Protein AF-A0A1Z9C7U9-F1 (afdb_monomer)

Structure (mmCIF, N/CA/C/O backbone):
data_AF-A0A1Z9C7U9-F1
#
_entry.id   AF-A0A1Z9C7U9-F1
#
loop_
_atom_site.group_PDB
_atom_site.id
_atom_site.type_symbol
_atom_site.label_atom_id
_atom_site.label_alt_id
_atom_site.label_comp_id
_atom_site.label_asym_id
_atom_site.label_entity_id
_atom_site.label_seq_id
_atom_site.pdbx_PDB_ins_code
_atom_site.Cartn_x
_atom_site.Cartn_y
_atom_site.Cartn_z
_atom_site.occupancy
_atom_site.B_iso_or_equiv
_atom_site.auth_seq_id
_atom_site.auth_comp_id
_atom_s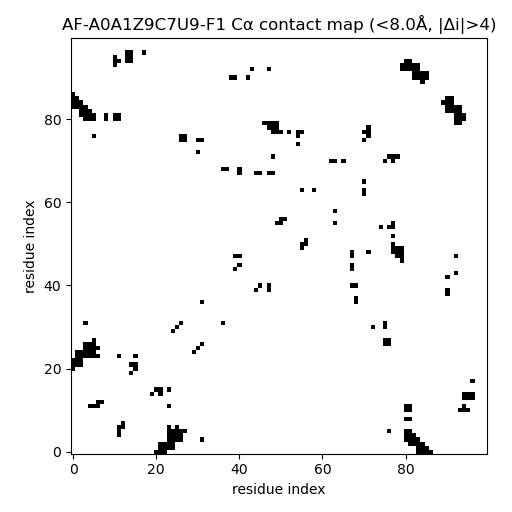ite.auth_asym_id
_atom_site.auth_atom_id
_atom_site.pdbx_PDB_model_num
ATOM 1 N N . MET A 1 1 ? -14.894 -0.397 8.317 1.00 85.56 1 MET A N 1
ATOM 2 C CA . MET A 1 1 ? -14.044 0.082 7.199 1.00 85.56 1 MET A CA 1
ATOM 3 C C . MET A 1 1 ? -12.637 -0.494 7.309 1.00 85.56 1 MET A C 1
ATOM 5 O O . MET A 1 1 ? -12.135 -0.653 8.419 1.00 85.56 1 MET A O 1
ATOM 9 N N . ILE A 1 2 ? -12.006 -0.823 6.181 1.00 91.81 2 ILE A N 1
ATOM 10 C CA . ILE A 1 2 ? -10.631 -1.348 6.136 1.00 91.81 2 ILE A CA 1
ATOM 11 C C . ILE A 1 2 ? -9.766 -0.446 5.265 1.00 91.81 2 ILE A C 1
ATOM 13 O O . ILE A 1 2 ? -10.264 0.194 4.339 1.00 91.81 2 ILE A O 1
ATOM 17 N N . PHE A 1 3 ? -8.470 -0.400 5.534 1.00 93.44 3 PHE A N 1
ATOM 18 C CA . PHE A 1 3 ? -7.531 0.269 4.651 1.00 93.44 3 PHE A CA 1
ATOM 19 C C . PHE A 1 3 ? -6.225 -0.507 4.545 1.00 93.44 3 PHE A C 1
ATOM 21 O O . PHE A 1 3 ? -5.747 -1.118 5.499 1.00 93.44 3 PHE A O 1
ATOM 28 N N . TYR A 1 4 ? -5.648 -0.458 3.358 1.00 93.81 4 TYR A N 1
ATOM 29 C CA . TYR A 1 4 ? -4.425 -1.123 2.971 1.00 93.81 4 TYR A CA 1
ATOM 30 C C . TYR A 1 4 ? -3.282 -0.117 3.039 1.00 93.81 4 TYR A C 1
ATOM 32 O O . TYR A 1 4 ? -3.288 0.938 2.396 1.00 93.81 4 TYR A O 1
ATOM 40 N N . GLY A 1 5 ? -2.295 -0.427 3.867 1.00 92.56 5 GLY A N 1
ATOM 41 C CA . GLY A 1 5 ? -1.219 0.489 4.200 1.00 92.56 5 GLY A CA 1
ATOM 42 C C . GLY A 1 5 ? 0.024 -0.239 4.676 1.00 92.56 5 GLY A C 1
ATOM 43 O O . GLY A 1 5 ? 0.155 -1.445 4.523 1.00 92.56 5 GLY A O 1
ATOM 44 N N . LEU A 1 6 ? 0.951 0.511 5.261 1.00 89.94 6 LEU A N 1
ATOM 45 C CA . LEU A 1 6 ? 2.070 -0.052 6.016 1.00 89.94 6 LEU A CA 1
ATOM 46 C C . LEU A 1 6 ? 1.961 0.454 7.449 1.00 89.94 6 LEU A C 1
ATOM 48 O O . LEU A 1 6 ? 1.604 1.618 7.649 1.00 89.94 6 LEU A O 1
ATOM 52 N N . LYS A 1 7 ? 2.353 -0.362 8.433 1.00 86.06 7 LYS A N 1
ATOM 53 C CA . LYS A 1 7 ? 2.439 0.085 9.838 1.00 86.06 7 LYS A CA 1
ATOM 54 C C . LYS A 1 7 ? 3.295 1.349 10.009 1.00 86.06 7 LYS A C 1
ATOM 56 O O . LYS A 1 7 ? 2.952 2.238 10.784 1.00 86.06 7 LYS A O 1
ATOM 61 N N . ASN A 1 8 ? 4.368 1.470 9.225 1.00 84.94 8 ASN A N 1
ATOM 62 C CA . ASN A 1 8 ? 5.295 2.608 9.256 1.00 84.94 8 ASN A CA 1
ATOM 63 C C . ASN A 1 8 ? 4.961 3.711 8.234 1.00 84.94 8 ASN A C 1
ATOM 65 O O . ASN A 1 8 ? 5.860 4.358 7.712 1.00 84.94 8 ASN A O 1
ATOM 69 N N . CYS A 1 9 ? 3.685 3.922 7.911 1.00 85.38 9 CYS A N 1
ATOM 70 C CA . CYS A 1 9 ? 3.256 5.010 7.032 1.00 85.38 9 CYS A CA 1
ATOM 71 C C . CYS A 1 9 ? 2.600 6.135 7.842 1.00 85.38 9 CYS A C 1
ATOM 73 O O . CYS A 1 9 ? 1.590 5.906 8.503 1.00 85.38 9 CYS A O 1
ATOM 75 N N . ASP A 1 10 ? 3.129 7.356 7.752 1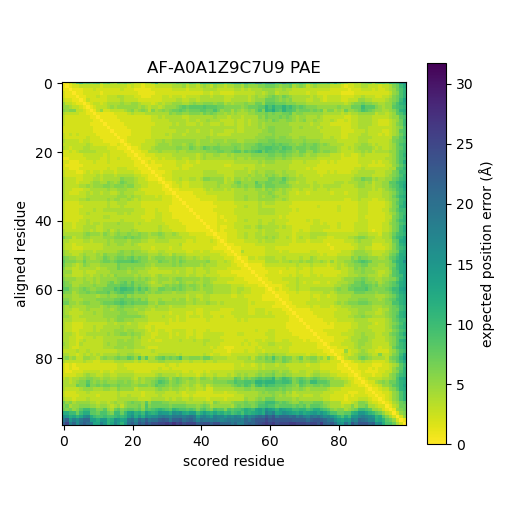.00 88.12 10 ASP A N 1
ATOM 76 C CA . ASP A 1 10 ? 2.639 8.497 8.541 1.00 88.12 10 ASP A CA 1
ATOM 77 C C . ASP A 1 10 ? 1.171 8.822 8.252 1.00 88.12 10 ASP A C 1
ATOM 79 O O . ASP A 1 10 ? 0.378 8.964 9.177 1.00 88.12 10 ASP A O 1
ATOM 83 N N . ALA A 1 11 ? 0.764 8.808 6.979 1.00 89.44 11 ALA A N 1
ATOM 84 C CA . ALA A 1 11 ? -0.637 8.990 6.597 1.00 89.44 11 ALA A CA 1
ATOM 85 C C . ALA A 1 11 ? -1.559 7.879 7.145 1.00 89.44 11 ALA A C 1
ATOM 87 O O . ALA A 1 11 ? -2.709 8.148 7.477 1.00 89.44 11 ALA A O 1
ATOM 88 N N . CYS A 1 12 ? -1.061 6.643 7.286 1.00 90.25 12 CYS A N 1
ATOM 89 C CA . CYS A 1 12 ? -1.814 5.546 7.909 1.00 90.25 12 CYS A CA 1
ATOM 90 C C . CYS A 1 12 ? -1.971 5.757 9.420 1.00 90.25 12 CYS A C 1
ATOM 92 O O . CYS A 1 12 ? -3.039 5.501 9.968 1.00 90.25 12 CYS A O 1
ATOM 94 N N . LYS A 1 13 ? -0.918 6.238 10.094 1.00 90.62 13 LYS A N 1
ATOM 95 C CA . LYS A 1 13 ? -0.962 6.569 11.525 1.00 90.62 13 LYS A CA 1
ATOM 96 C C . LYS A 1 13 ? -1.913 7.732 11.798 1.00 90.62 13 LYS A C 1
ATOM 98 O O . LYS A 1 13 ? -2.692 7.658 12.741 1.00 90.62 13 LYS A O 1
ATOM 103 N N . LEU A 1 14 ? -1.879 8.766 10.953 1.00 90.38 14 LEU A N 1
ATOM 104 C CA . LEU A 1 14 ? -2.829 9.877 11.005 1.00 90.38 14 LEU A CA 1
ATOM 105 C C . LEU A 1 14 ? -4.262 9.372 10.825 1.00 90.38 14 LEU A C 1
ATOM 107 O O . LEU A 1 14 ? -5.104 9.668 11.661 1.00 90.38 14 LEU A O 1
ATOM 111 N N . LEU A 1 15 ? -4.519 8.528 9.818 1.00 90.38 15 LEU A N 1
ATOM 112 C CA . LEU A 1 15 ? -5.843 7.940 9.613 1.00 90.38 15 LEU A CA 1
ATOM 113 C C . LEU A 1 15 ? -6.326 7.154 10.834 1.00 90.38 15 LEU A C 1
ATOM 115 O O . LEU A 1 15 ? -7.459 7.341 11.245 1.00 90.38 15 LEU A O 1
ATOM 119 N N . LEU A 1 16 ? -5.489 6.307 11.438 1.00 90.75 16 LEU A N 1
ATOM 120 C CA . LEU A 1 16 ? -5.869 5.566 12.649 1.00 90.75 16 LEU A CA 1
ATOM 121 C C . LEU A 1 16 ? -6.158 6.488 13.833 1.00 90.75 16 LEU A C 1
ATOM 123 O O . LEU A 1 16 ? -7.033 6.190 14.639 1.00 90.75 16 LEU A O 1
ATOM 127 N N . LYS A 1 17 ? -5.434 7.605 13.943 1.00 90.50 17 LYS A N 1
ATOM 128 C CA . LYS A 1 17 ? -5.662 8.596 14.994 1.00 90.50 17 LYS A CA 1
ATOM 129 C C . LYS A 1 17 ? -6.996 9.321 14.797 1.00 90.50 17 LYS A C 1
ATOM 131 O O . LYS A 1 17 ? -7.741 9.464 15.760 1.00 90.50 17 LYS A O 1
ATOM 136 N N . SER A 1 18 ? -7.300 9.759 13.574 1.00 89.81 18 SER A N 1
ATOM 137 C CA . SE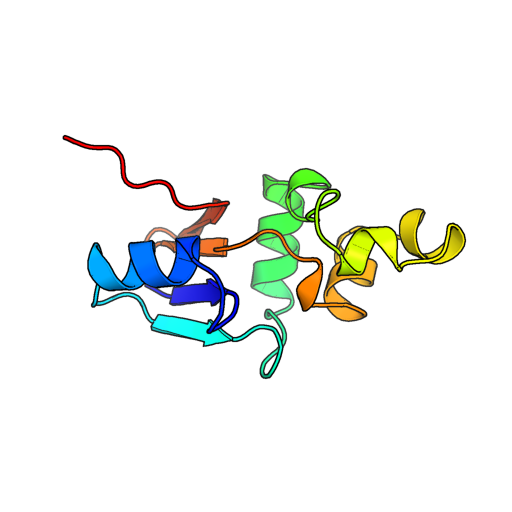R A 1 18 ? -8.548 10.469 13.265 1.00 89.81 18 SER A CA 1
ATOM 138 C C . SER A 1 18 ? -9.748 9.514 13.150 1.00 89.81 18 SER A C 1
ATOM 140 O O . SER A 1 18 ? -10.878 9.920 13.393 1.00 89.81 18 SER A O 1
ATOM 142 N N . GLN A 1 19 ? -9.516 8.252 12.774 1.00 89.81 19 GLN A N 1
ATOM 143 C CA . GLN A 1 19 ? -10.525 7.219 12.527 1.00 89.81 19 GLN A CA 1
ATOM 144 C C . GLN A 1 19 ? -10.115 5.870 13.157 1.00 89.81 19 GLN A C 1
ATOM 146 O O . GLN A 1 19 ? -9.764 4.921 12.450 1.00 89.81 19 GLN A O 1
ATOM 151 N N . PRO A 1 20 ? -10.194 5.730 14.493 1.00 88.31 20 PRO A N 1
ATOM 152 C CA . PRO A 1 20 ? -9.715 4.538 15.206 1.00 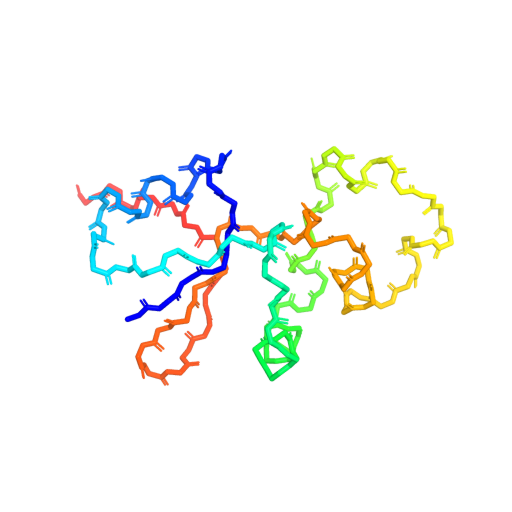88.31 20 PRO A CA 1
ATOM 153 C C . PRO A 1 20 ? -10.497 3.253 14.894 1.00 88.31 20 PRO A C 1
ATOM 155 O O . PRO A 1 20 ? -10.018 2.156 15.161 1.00 88.31 20 PRO A O 1
ATOM 158 N N . HIS A 1 21 ? -11.690 3.367 14.307 1.00 89.12 21 HIS A N 1
ATOM 159 C CA . HIS A 1 21 ? -12.512 2.228 13.895 1.00 89.12 21 HIS A CA 1
ATOM 160 C C . HIS A 1 21 ? -12.076 1.606 12.555 1.00 89.12 21 HIS A C 1
ATOM 162 O O . HIS A 1 21 ? -12.608 0.573 12.142 1.00 89.12 21 HIS A O 1
ATOM 168 N N . PHE A 1 22 ? -11.130 2.224 11.843 1.00 91.19 22 PHE A N 1
ATOM 169 C CA . PHE A 1 22 ? -10.592 1.681 10.602 1.00 91.19 22 PHE A CA 1
ATOM 170 C C . PHE A 1 22 ? -9.567 0.582 10.890 1.00 91.19 22 PHE A C 1
ATOM 172 O O . PHE A 1 22 ? -8.636 0.760 11.673 1.00 91.19 22 PHE A O 1
ATOM 179 N N . LYS A 1 23 ? -9.685 -0.554 10.197 1.00 91.75 23 LYS A N 1
ATOM 180 C CA . LYS A 1 23 ? -8.726 -1.658 10.323 1.00 91.75 23 LYS A CA 1
ATOM 181 C C . LYS A 1 23 ? -7.596 -1.522 9.303 1.00 91.75 23 LYS A C 1
ATOM 183 O O . LYS A 1 23 ? -7.850 -1.552 8.100 1.00 91.75 23 LYS A O 1
ATOM 188 N N . LEU A 1 24 ? -6.356 -1.433 9.787 1.00 93.12 24 LEU A N 1
ATOM 189 C CA . LEU A 1 24 ? -5.152 -1.483 8.952 1.00 93.12 24 LEU A CA 1
ATOM 190 C C . LEU A 1 24 ? -4.864 -2.920 8.500 1.00 93.12 24 LEU A C 1
ATOM 192 O O . LEU A 1 24 ? -4.668 -3.806 9.332 1.00 93.12 24 LEU A O 1
ATOM 196 N N . ILE A 1 25 ? -4.743 -3.120 7.191 1.00 93.31 25 ILE A N 1
ATOM 197 C CA . ILE A 1 25 ? -4.138 -4.299 6.571 1.00 93.31 25 ILE A CA 1
ATOM 198 C C . ILE A 1 25 ? -2.741 -3.909 6.087 1.00 93.31 25 ILE A C 1
ATOM 200 O O . ILE A 1 25 ? -2.593 -3.036 5.226 1.00 93.31 25 ILE A O 1
ATOM 204 N N . ASP A 1 26 ? -1.708 -4.523 6.670 1.00 92.69 26 ASP A N 1
ATOM 205 C CA . ASP A 1 26 ? -0.326 -4.255 6.275 1.00 92.69 26 ASP A CA 1
ATOM 206 C C . ASP A 1 26 ? 0.007 -5.000 4.980 1.00 92.69 26 ASP A C 1
ATOM 208 O O . ASP A 1 26 ? 0.172 -6.221 4.983 1.00 92.69 26 ASP A O 1
ATOM 212 N N . VAL A 1 27 ? 0.151 -4.252 3.884 1.00 90.88 27 VAL A N 1
ATOM 213 C CA . VAL A 1 27 ? 0.381 -4.819 2.548 1.00 90.88 27 VAL A CA 1
ATOM 214 C C . VAL A 1 27 ? 1.730 -5.511 2.393 1.00 90.88 27 VAL A C 1
ATOM 216 O O . VAL A 1 27 ? 1.947 -6.224 1.421 1.00 90.88 27 VAL A O 1
ATOM 219 N N . SER A 1 28 ? 2.660 -5.300 3.328 1.00 87.62 28 SER A N 1
ATOM 220 C CA . SER A 1 28 ? 3.936 -6.017 3.331 1.00 87.62 28 SER A CA 1
ATOM 221 C C . SER A 1 28 ? 3.850 -7.421 3.924 1.00 87.62 28 SER A C 1
ATOM 223 O O . SER A 1 28 ? 4.744 -8.223 3.673 1.00 87.62 28 SER A O 1
ATOM 225 N N . LEU A 1 29 ? 2.798 -7.703 4.698 1.00 89.31 29 LEU A N 1
ATOM 226 C CA . LEU A 1 29 ? 2.547 -9.008 5.312 1.00 89.31 29 LEU A CA 1
ATOM 227 C C . LEU A 1 29 ? 1.409 -9.743 4.606 1.00 89.31 29 LEU A C 1
ATOM 229 O O . LEU A 1 29 ? 1.469 -10.954 4.423 1.00 89.31 29 LEU A O 1
ATOM 233 N N . THR A 1 30 ? 0.372 -9.006 4.216 1.00 88.50 30 THR A N 1
ATOM 234 C CA . THR A 1 30 ? -0.814 -9.546 3.558 1.00 88.50 30 THR A CA 1
ATOM 235 C C . THR A 1 30 ? -1.038 -8.795 2.251 1.00 88.50 30 THR A C 1
ATOM 237 O 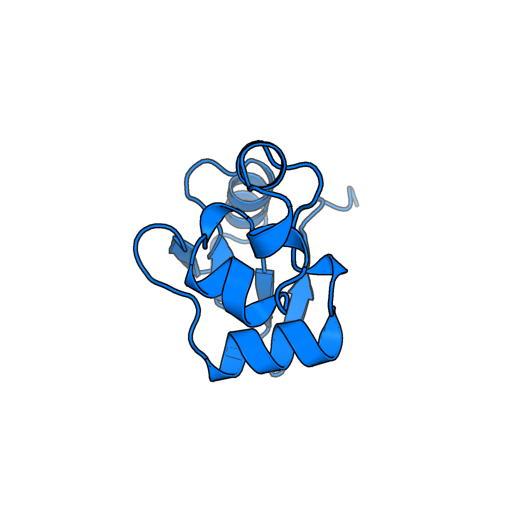O . THR A 1 30 ? -1.326 -7.600 2.305 1.00 88.50 30 THR A O 1
ATOM 240 N N . PRO A 1 31 ? -0.920 -9.448 1.083 1.00 86.06 31 PRO A N 1
ATOM 241 C CA . PRO A 1 31 ? -1.153 -8.782 -0.192 1.00 86.06 31 PRO A CA 1
ATOM 242 C C . PRO A 1 31 ? -2.585 -8.235 -0.274 1.00 86.06 31 PRO A C 1
ATOM 244 O O . PRO A 1 31 ? -3.504 -8.734 0.379 1.00 86.06 31 PRO A O 1
ATOM 247 N N . VAL A 1 32 ? -2.770 -7.184 -1.075 1.00 88.56 32 VAL A N 1
ATOM 248 C CA . VAL A 1 32 ? -4.108 -6.649 -1.356 1.00 88.56 32 VAL A CA 1
ATOM 249 C C . VAL A 1 32 ? -4.883 -7.703 -2.159 1.00 88.56 32 VAL A C 1
ATOM 251 O O . VAL A 1 32 ? -4.326 -8.203 -3.137 1.00 88.56 32 VAL A O 1
ATOM 254 N N . PRO A 1 33 ? -6.126 -8.046 -1.773 1.00 91.25 33 PRO A N 1
ATOM 255 C CA . PRO A 1 33 ? -6.961 -8.964 -2.541 1.00 91.25 33 PRO A CA 1
ATOM 256 C C . PRO A 1 33 ? -7.129 -8.506 -3.992 1.00 91.25 33 PRO A C 1
ATOM 258 O O . PRO A 1 33 ? -7.218 -7.304 -4.257 1.00 91.25 33 PRO A O 1
ATOM 261 N N . ASP A 1 34 ? -7.178 -9.459 -4.921 1.00 90.75 34 ASP A N 1
ATOM 262 C CA . ASP A 1 34 ? -7.262 -9.188 -6.358 1.00 90.75 34 ASP A CA 1
ATOM 263 C C . ASP A 1 34 ? -8.482 -8.349 -6.744 1.00 90.75 34 ASP A C 1
ATOM 265 O O . ASP A 1 34 ? -8.358 -7.440 -7.561 1.00 90.75 34 ASP A O 1
ATOM 269 N N . ASP A 1 35 ? -9.637 -8.599 -6.126 1.00 91.25 35 ASP A N 1
ATOM 270 C CA . ASP A 1 35 ? -10.868 -7.832 -6.327 1.00 91.25 35 ASP A CA 1
ATOM 271 C C . ASP A 1 35 ? -10.660 -6.345 -6.004 1.00 91.25 35 ASP A C 1
ATOM 273 O O . ASP A 1 35 ? -10.894 -5.477 -6.846 1.00 91.25 35 ASP A O 1
ATOM 277 N N . ILE A 1 36 ? -10.103 -6.049 -4.828 1.00 91.81 36 ILE A N 1
ATOM 278 C CA . ILE A 1 36 ? -9.821 -4.676 -4.397 1.00 91.81 36 ILE A CA 1
ATOM 279 C C . ILE A 1 36 ? -8.746 -4.030 -5.258 1.00 91.81 36 ILE A C 1
ATOM 281 O O . ILE A 1 36 ? -8.830 -2.841 -5.567 1.00 91.81 36 ILE A O 1
ATOM 285 N N . LEU A 1 37 ? -7.709 -4.787 -5.616 1.00 91.94 37 LEU A N 1
ATOM 286 C CA . LEU A 1 37 ? -6.628 -4.271 -6.438 1.00 91.94 37 LEU A CA 1
ATOM 287 C C . LEU A 1 37 ? -7.152 -3.893 -7.824 1.00 91.94 37 LEU A C 1
ATOM 289 O O . LEU A 1 37 ? -6.869 -2.791 -8.280 1.00 91.94 37 LEU A O 1
ATOM 293 N N . MET A 1 38 ? -7.949 -4.750 -8.463 1.00 92.00 38 MET A N 1
ATOM 294 C CA . MET A 1 38 ? -8.557 -4.451 -9.760 1.00 92.00 38 MET A CA 1
ATOM 295 C C . MET A 1 38 ? -9.496 -3.246 -9.684 1.00 92.00 38 MET A C 1
ATOM 297 O O . MET A 1 38 ? -9.403 -2.364 -10.534 1.00 92.00 38 MET A O 1
ATOM 301 N N . GLU A 1 39 ? -10.337 -3.143 -8.651 1.00 93.1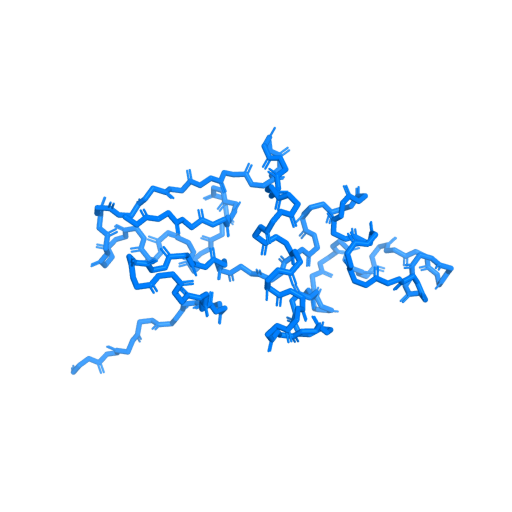9 39 GLU A N 1
ATOM 302 C CA . GLU A 1 39 ? -11.182 -1.959 -8.432 1.00 93.19 39 GLU A CA 1
ATOM 303 C C . GLU A 1 39 ? -10.341 -0.682 -8.254 1.00 93.19 39 GLU A C 1
ATOM 305 O O . GLU A 1 39 ? -10.625 0.359 -8.853 1.00 93.19 39 GLU A O 1
ATOM 310 N N . ALA A 1 40 ? -9.269 -0.750 -7.459 1.00 93.12 40 ALA A N 1
ATOM 311 C CA . ALA A 1 40 ? -8.373 0.378 -7.231 1.00 93.12 40 ALA A CA 1
ATOM 312 C C . ALA A 1 40 ? -7.651 0.789 -8.521 1.00 93.12 40 ALA A C 1
ATOM 314 O O . ALA A 1 40 ? -7.504 1.977 -8.794 1.00 93.12 40 ALA A O 1
ATOM 315 N N . ILE A 1 41 ? -7.218 -0.178 -9.326 1.00 92.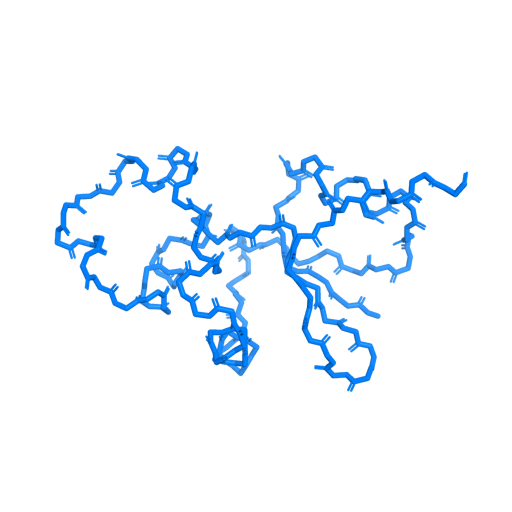69 41 ILE A N 1
ATOM 316 C CA . ILE A 1 41 ? -6.569 0.050 -10.618 1.00 92.69 41 ILE A CA 1
ATOM 317 C C . ILE A 1 41 ? -7.559 0.654 -11.613 1.00 92.69 41 ILE A C 1
ATOM 319 O O . ILE A 1 41 ? -7.221 1.630 -12.274 1.00 92.69 41 ILE A O 1
ATOM 323 N N . ALA A 1 42 ? -8.791 0.151 -11.679 1.00 92.88 42 ALA A N 1
ATOM 324 C CA . ALA A 1 42 ? -9.832 0.710 -12.536 1.00 92.88 42 ALA A CA 1
ATOM 325 C C . ALA A 1 42 ? -10.154 2.169 -12.167 1.00 92.88 42 ALA A C 1
ATOM 327 O O . ALA A 1 42 ? -10.390 2.994 -13.047 1.00 92.88 42 ALA A O 1
ATOM 328 N N . LYS A 1 43 ? -10.120 2.506 -10.870 1.00 93.88 43 LYS A N 1
ATOM 329 C CA . LYS A 1 43 ? -10.428 3.855 -10.375 1.00 93.88 43 LYS A CA 1
ATOM 330 C C . LYS A 1 43 ? -9.252 4.834 -10.455 1.00 93.88 43 LYS A C 1
ATOM 332 O O . LYS A 1 43 ? -9.448 6.004 -10.771 1.00 93.88 43 LYS A O 1
ATOM 337 N N . PHE A 1 44 ? -8.044 4.391 -10.113 1.00 92.69 44 PHE A N 1
ATOM 338 C CA . PHE A 1 44 ? -6.872 5.256 -9.919 1.00 92.69 44 PHE A CA 1
ATOM 339 C C . PHE A 1 44 ? -5.776 5.060 -10.973 1.00 92.69 44 PHE A C 1
ATOM 341 O O . PHE A 1 44 ? -4.901 5.924 -11.108 1.00 92.69 44 PHE A O 1
ATOM 348 N N . GLY A 1 45 ? -5.787 3.936 -11.689 1.00 90.62 45 GLY A N 1
ATOM 349 C CA . GLY A 1 45 ? -4.776 3.554 -12.671 1.00 90.62 45 GLY A CA 1
ATOM 350 C C . GLY A 1 45 ? -3.355 3.641 -12.115 1.00 90.62 45 GLY A C 1
ATOM 351 O O . GLY A 1 45 ? -3.066 3.250 -10.982 1.00 90.62 45 GLY A O 1
ATOM 352 N N . ASP A 1 46 ? -2.469 4.248 -12.899 1.00 88.81 46 ASP A N 1
ATOM 353 C CA . ASP A 1 46 ? -1.075 4.525 -12.548 1.00 88.81 46 ASP A CA 1
ATOM 354 C C . ASP A 1 46 ? -0.871 5.300 -11.243 1.00 88.81 46 ASP A C 1
ATOM 356 O O . ASP A 1 46 ? 0.196 5.210 -10.630 1.00 88.81 46 ASP A O 1
ATOM 360 N N . THR A 1 47 ? -1.858 6.085 -10.800 1.00 90.62 47 THR A N 1
ATOM 361 C CA . THR A 1 47 ? -1.710 6.893 -9.580 1.00 90.62 47 THR A CA 1
ATOM 362 C C . THR A 1 47 ? -1.685 6.041 -8.312 1.00 90.62 47 THR A C 1
ATOM 364 O O . THR A 1 47 ? -1.202 6.514 -7.276 1.00 90.62 47 THR A O 1
ATOM 367 N N . LEU A 1 48 ? -2.132 4.780 -8.404 1.00 92.50 48 LEU A N 1
ATOM 368 C CA . LEU A 1 48 ? -2.022 3.784 -7.343 1.00 92.50 48 LEU A CA 1
ATOM 369 C C . LEU A 1 48 ? -0.565 3.388 -7.073 1.00 92.50 48 LEU A C 1
ATOM 371 O O . LEU A 1 48 ? -0.240 2.983 -5.960 1.00 92.50 48 LEU A O 1
ATOM 375 N N . VAL A 1 49 ? 0.338 3.544 -8.041 1.00 92.62 49 VAL A N 1
ATOM 376 C CA . VAL A 1 49 ? 1.767 3.279 -7.856 1.00 92.62 49 VAL A CA 1
ATOM 377 C C . VAL A 1 49 ? 2.459 4.539 -7.351 1.00 92.62 49 VAL A C 1
ATOM 379 O O . VAL A 1 49 ? 2.443 5.602 -7.975 1.00 92.62 49 VAL A O 1
ATOM 382 N N . ASN A 1 50 ? 3.123 4.440 -6.200 1.00 92.12 50 ASN A N 1
ATOM 383 C CA . ASN A 1 50 ? 3.887 5.547 -5.652 1.00 92.12 50 ASN A CA 1
ATOM 384 C C . ASN A 1 50 ? 5.234 5.690 -6.373 1.00 92.12 50 ASN A C 1
ATOM 386 O O . ASN A 1 50 ? 6.272 5.233 -5.882 1.00 92.12 50 ASN A O 1
ATOM 390 N N . LYS A 1 51 ? 5.222 6.422 -7.493 1.00 90.00 51 LYS A N 1
ATOM 391 C CA . LYS A 1 51 ? 6.417 6.754 -8.291 1.00 90.00 51 LYS A CA 1
ATOM 392 C C . LYS A 1 51 ? 7.465 7.587 -7.523 1.00 90.00 51 LYS A C 1
ATOM 394 O O . LYS A 1 51 ? 8.597 7.733 -7.970 1.00 90.00 51 LYS A O 1
ATOM 399 N N . ARG A 1 52 ? 7.122 8.122 -6.341 1.00 87.81 52 ARG A N 1
ATOM 400 C CA . ARG A 1 52 ? 8.043 8.846 -5.441 1.00 87.81 52 ARG A CA 1
ATOM 401 C C . ARG A 1 52 ? 8.621 7.968 -4.324 1.00 87.81 52 ARG A C 1
ATOM 403 O O . ARG A 1 52 ? 9.408 8.468 -3.518 1.00 87.81 52 ARG A O 1
ATOM 410 N N . SER A 1 53 ? 8.237 6.695 -4.229 1.00 86.00 53 SER A N 1
ATOM 411 C CA . SER A 1 53 ? 8.751 5.781 -3.200 1.00 86.00 53 SER A CA 1
ATOM 412 C C . SER A 1 53 ? 10.189 5.345 -3.490 1.00 86.00 53 SER A C 1
ATOM 414 O O . SER A 1 53 ? 10.630 5.324 -4.638 1.00 86.00 53 SER A O 1
ATOM 416 N N . THR A 1 54 ? 10.941 4.992 -2.445 1.00 88.38 54 THR A N 1
ATOM 417 C CA . THR A 1 54 ? 12.266 4.370 -2.600 1.00 88.38 54 THR A CA 1
ATOM 418 C C . THR A 1 54 ? 12.158 3.047 -3.350 1.00 88.38 54 THR A C 1
ATOM 420 O O . THR A 1 54 ? 12.930 2.831 -4.272 1.00 88.38 54 THR A O 1
ATOM 423 N N . THR A 1 55 ? 11.134 2.237 -3.050 1.00 89.81 55 THR A N 1
ATOM 424 C CA . THR A 1 55 ? 10.834 0.994 -3.775 1.00 89.81 55 THR A CA 1
ATOM 425 C C . THR A 1 55 ? 10.753 1.228 -5.278 1.00 89.81 55 THR A C 1
ATOM 427 O O . THR A 1 55 ? 11.471 0.561 -6.005 1.00 89.81 55 THR A O 1
ATOM 430 N N . TRP A 1 56 ? 9.974 2.217 -5.741 1.00 92.12 56 TRP A N 1
ATOM 431 C CA . TRP A 1 56 ? 9.878 2.544 -7.169 1.00 92.12 56 TRP A CA 1
ATOM 432 C C . TRP A 1 56 ? 11.226 2.942 -7.777 1.00 92.12 56 TRP A C 1
ATOM 434 O O . TRP A 1 56 ? 11.586 2.468 -8.853 1.00 92.12 56 TRP A O 1
ATOM 444 N N . ARG A 1 57 ? 11.994 3.793 -7.082 1.00 91.75 57 ARG A N 1
ATOM 445 C CA . ARG A 1 57 ? 13.319 4.230 -7.555 1.00 91.75 57 ARG A CA 1
ATOM 446 C C . ARG A 1 57 ? 14.327 3.082 -7.644 1.00 91.75 57 ARG A C 1
ATOM 448 O O . ARG A 1 57 ? 15.237 3.169 -8.460 1.00 91.75 57 ARG A O 1
ATOM 45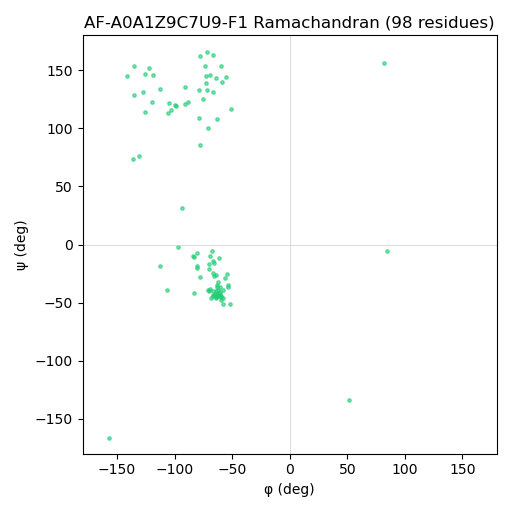5 N N . SER A 1 58 ? 14.155 2.031 -6.847 1.00 91.69 58 SER A N 1
ATOM 456 C CA . SER A 1 58 ? 14.983 0.822 -6.885 1.00 91.69 58 SER A CA 1
ATOM 457 C C . SER A 1 58 ? 14.552 -0.198 -7.946 1.00 91.69 58 SER A C 1
ATOM 459 O O . SER A 1 58 ? 15.298 -1.142 -8.175 1.00 91.69 58 SER A O 1
ATOM 461 N N . LEU A 1 59 ? 13.387 -0.035 -8.589 1.00 92.56 59 LEU A N 1
ATOM 462 C CA . LEU A 1 59 ? 12.960 -0.918 -9.683 1.00 92.56 59 LEU A CA 1
ATOM 463 C C . LEU A 1 59 ? 13.769 -0.646 -10.952 1.00 92.56 59 LEU A C 1
ATOM 465 O O . LEU A 1 59 ? 14.067 0.514 -11.254 1.00 92.56 59 LEU A O 1
ATOM 469 N N . ASP A 1 60 ? 14.049 -1.698 -11.712 1.00 93.00 60 ASP A N 1
ATOM 470 C CA . ASP A 1 60 ? 14.618 -1.641 -13.056 1.00 93.00 60 ASP A CA 1
ATOM 471 C C . ASP A 1 60 ? 13.598 -1.131 -14.094 1.00 93.00 60 ASP A C 1
ATOM 473 O O . ASP A 1 60 ? 12.396 -1.036 -13.830 1.00 93.00 60 ASP A O 1
ATOM 477 N N . SER A 1 61 ? 14.079 -0.763 -15.284 1.00 90.56 61 SER A N 1
ATOM 478 C CA . SER A 1 61 ? 13.240 -0.225 -16.362 1.00 90.56 61 SER A CA 1
ATOM 479 C C . SER A 1 61 ? 12.187 -1.220 -16.849 1.00 90.56 61 SER A C 1
ATOM 481 O O . SER A 1 61 ? 11.046 -0.816 -17.049 1.00 90.56 61 SER A O 1
ATOM 483 N N . ILE A 1 62 ? 12.530 -2.507 -16.957 1.00 91.81 62 ILE A N 1
ATOM 484 C CA . ILE A 1 62 ? 11.616 -3.554 -17.440 1.00 91.81 62 ILE A CA 1
ATOM 485 C C . ILE A 1 62 ? 10.437 -3.689 -16.475 1.00 91.81 62 ILE A C 1
ATOM 487 O O . ILE A 1 62 ? 9.278 -3.707 -16.886 1.00 91.81 62 ILE A O 1
ATOM 491 N N . THR A 1 63 ? 10.712 -3.715 -15.171 1.00 91.69 63 THR A N 1
ATOM 492 C CA . THR A 1 63 ? 9.662 -3.759 -14.152 1.00 91.69 63 THR A CA 1
ATOM 493 C C . THR A 1 63 ? 8.789 -2.504 -14.176 1.00 91.69 63 THR A C 1
ATOM 495 O O . THR A 1 63 ? 7.583 -2.603 -13.972 1.00 91.69 63 THR A O 1
ATOM 498 N N . ARG A 1 64 ? 9.352 -1.319 -14.443 1.00 90.62 64 ARG A N 1
ATOM 499 C CA . ARG A 1 64 ? 8.579 -0.063 -14.510 1.00 90.62 64 ARG A CA 1
ATOM 500 C C . ARG A 1 64 ? 7.650 0.032 -15.721 1.00 90.62 64 ARG A C 1
ATOM 502 O O . ARG A 1 64 ? 6.707 0.817 -15.662 1.00 90.62 64 ARG A O 1
ATOM 509 N N . GLU A 1 65 ? 7.906 -0.733 -16.778 1.00 91.00 65 GLU A N 1
ATOM 510 C CA . GLU A 1 65 ? 7.049 -0.824 -17.969 1.00 91.00 65 GLU A CA 1
ATOM 511 C C . GLU A 1 65 ? 5.885 -1.813 -17.799 1.00 91.00 65 GLU A C 1
ATOM 513 O O . GLU A 1 65 ? 4.958 -1.829 -18.610 1.00 91.00 65 GLU A O 1
ATOM 518 N N . LYS A 1 66 ? 5.897 -2.627 -16.735 1.00 92.25 66 LYS A N 1
ATOM 519 C CA . LYS A 1 66 ? 4.797 -3.546 -16.424 1.00 92.25 66 LYS A CA 1
ATOM 520 C C . LYS A 1 66 ? 3.521 -2.806 -16.033 1.00 92.25 66 LYS A C 1
ATOM 522 O O . LYS A 1 66 ? 3.526 -1.641 -15.633 1.00 92.25 66 LYS A O 1
ATOM 527 N N . LYS A 1 67 ? 2.401 -3.532 -16.070 1.00 92.12 67 LYS A N 1
ATOM 528 C CA . LYS A 1 67 ? 1.120 -3.004 -15.593 1.00 92.12 67 LYS A CA 1
ATOM 529 C C . LYS A 1 67 ? 1.179 -2.711 -14.089 1.00 92.12 67 LYS A C 1
ATOM 531 O O . LYS A 1 67 ? 1.755 -3.506 -13.344 1.00 92.12 67 LYS A O 1
ATOM 536 N N . PRO A 1 68 ? 0.523 -1.643 -13.601 1.00 91.12 68 PRO A N 1
ATOM 537 C CA . PRO A 1 68 ? 0.536 -1.290 -12.182 1.00 91.12 68 PRO A CA 1
ATOM 538 C C . PRO A 1 68 ? 0.114 -2.436 -11.242 1.00 91.12 68 PRO A C 1
ATOM 540 O O . PRO A 1 68 ? 0.687 -2.579 -10.164 1.00 91.12 68 PRO A O 1
ATOM 543 N N . GLU A 1 69 ? -0.824 -3.291 -11.665 1.00 91.56 69 GLU A N 1
ATOM 544 C CA . GLU A 1 69 ? -1.239 -4.494 -10.927 1.00 91.56 69 GLU A CA 1
ATOM 545 C C . GLU A 1 69 ? -0.094 -5.500 -10.724 1.00 91.56 69 GLU A C 1
ATOM 547 O O . GLU A 1 69 ? 0.101 -5.990 -9.613 1.00 91.56 69 GLU A O 1
ATOM 552 N N . GLU A 1 70 ? 0.711 -5.765 -11.758 1.00 91.62 70 GLU A N 1
ATOM 553 C CA . GLU A 1 70 ? 1.864 -6.665 -11.676 1.00 91.62 70 GLU A CA 1
ATOM 554 C C . GLU A 1 70 ? 2.930 -6.080 -10.755 1.00 91.62 70 GLU A C 1
ATOM 556 O O . GLU A 1 70 ? 3.462 -6.777 -9.892 1.00 91.62 70 GLU A O 1
ATOM 561 N N . ILE A 1 71 ? 3.211 -4.782 -10.898 1.00 92.69 71 ILE A N 1
ATOM 562 C CA . ILE A 1 71 ? 4.218 -4.104 -10.080 1.00 92.69 71 ILE A CA 1
ATOM 563 C C . ILE A 1 71 ? 3.802 -4.133 -8.606 1.00 92.69 71 ILE A C 1
ATOM 565 O O . ILE A 1 71 ? 4.637 -4.401 -7.748 1.00 92.69 71 ILE A O 1
ATOM 569 N N . ILE A 1 72 ? 2.527 -3.893 -8.289 1.00 91.44 72 ILE A N 1
ATOM 570 C CA . ILE A 1 72 ? 2.036 -3.915 -6.904 1.00 91.44 72 ILE A CA 1
ATOM 571 C C . ILE A 1 72 ? 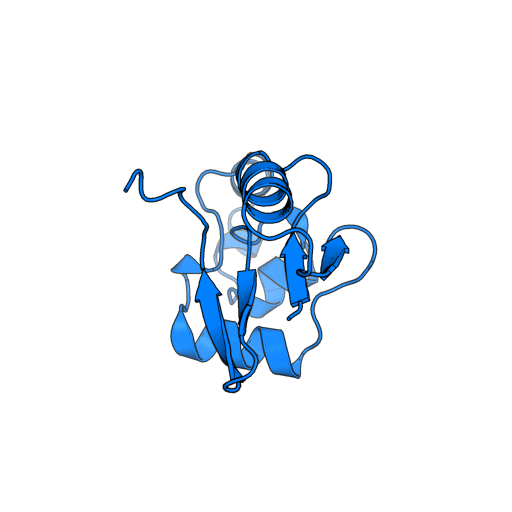2.034 -5.336 -6.336 1.00 91.44 72 ILE A C 1
ATOM 573 O O . ILE A 1 72 ? 2.398 -5.507 -5.175 1.00 91.44 72 ILE A O 1
ATOM 577 N N . LYS A 1 73 ? 1.685 -6.356 -7.128 1.00 89.88 73 LYS A N 1
ATOM 578 C CA . LYS A 1 73 ? 1.755 -7.760 -6.689 1.00 89.88 73 LYS A CA 1
ATOM 579 C C . LYS A 1 73 ? 3.187 -8.195 -6.382 1.00 89.88 73 LYS A C 1
ATOM 581 O O . LYS A 1 73 ? 3.422 -8.820 -5.353 1.00 89.88 73 LYS A O 1
ATOM 586 N N . LEU A 1 74 ? 4.139 -7.831 -7.242 1.00 90.44 74 LEU A N 1
ATOM 587 C CA . LEU A 1 74 ? 5.562 -8.133 -7.051 1.00 90.44 74 LEU A CA 1
ATOM 588 C C . LEU A 1 74 ? 6.179 -7.299 -5.920 1.00 90.44 74 LEU A C 1
ATOM 590 O O . LEU A 1 74 ? 6.979 -7.796 -5.129 1.00 90.44 74 LEU A O 1
ATOM 594 N N . TYR A 1 75 ? 5.783 -6.030 -5.818 1.00 91.19 75 TYR A N 1
ATOM 595 C CA . TYR A 1 75 ? 6.319 -5.064 -4.865 1.00 91.19 75 TYR A CA 1
ATOM 596 C C . TYR A 1 75 ? 5.194 -4.327 -4.121 1.00 91.19 75 TYR A C 1
ATOM 598 O O . TYR A 1 75 ? 4.988 -3.132 -4.350 1.00 91.19 75 TYR A O 1
ATOM 606 N N . PRO A 1 76 ? 4.522 -4.949 -3.131 1.00 90.25 76 PRO A N 1
ATOM 607 C CA . PRO A 1 76 ? 3.392 -4.326 -2.422 1.00 90.25 76 PRO A CA 1
ATOM 608 C C . PRO A 1 76 ? 3.730 -2.977 -1.770 1.00 90.25 76 PRO A C 1
ATOM 610 O O . PRO A 1 76 ? 2.907 -2.064 -1.670 1.00 90.25 76 PRO A O 1
ATOM 613 N N . LYS A 1 77 ? 4.998 -2.792 -1.377 1.00 90.50 77 LYS A N 1
ATOM 614 C CA . LYS A 1 77 ? 5.520 -1.540 -0.806 1.00 90.50 77 LYS A CA 1
ATOM 615 C C . LYS A 1 77 ? 5.603 -0.382 -1.813 1.00 90.50 77 LYS A C 1
ATOM 617 O O . LYS A 1 77 ? 5.797 0.759 -1.383 1.00 90.50 77 LYS A O 1
ATOM 622 N N . VAL A 1 78 ? 5.404 -0.616 -3.107 1.00 92.50 78 VAL A N 1
ATOM 623 C CA . VAL A 1 78 ? 5.317 0.442 -4.122 1.00 92.50 78 VAL A CA 1
ATOM 624 C C . VAL A 1 78 ? 3.939 1.104 -4.162 1.00 92.50 78 VAL A C 1
ATOM 626 O O . VAL A 1 78 ? 3.823 2.228 -4.643 1.00 92.50 78 VAL A O 1
ATOM 629 N N . MET A 1 79 ? 2.900 0.441 -3.644 1.00 92.69 79 MET A N 1
ATOM 630 C CA . MET A 1 79 ? 1.537 0.967 -3.648 1.00 92.69 79 MET A CA 1
ATOM 631 C C . MET A 1 79 ? 1.474 2.302 -2.896 1.00 92.69 79 MET A C 1
ATOM 633 O O . MET A 1 79 ? 2.114 2.491 -1.855 1.00 92.69 79 MET A O 1
ATOM 637 N N . LYS A 1 80 ? 0.700 3.247 -3.421 1.00 90.19 80 LYS A N 1
ATOM 638 C CA . LYS A 1 80 ? 0.377 4.510 -2.767 1.00 90.19 80 LYS A CA 1
ATOM 639 C C . LYS A 1 80 ? -0.595 4.241 -1.621 1.00 90.19 80 LYS A C 1
ATOM 641 O O . LYS A 1 80 ? -1.469 3.387 -1.706 1.00 90.19 80 LYS A O 1
ATOM 646 N N . ARG A 1 81 ? -0.367 4.921 -0.499 1.00 90.06 81 ARG A N 1
ATOM 647 C CA . ARG A 1 81 ? -0.962 4.591 0.801 1.00 90.06 81 ARG A CA 1
ATOM 648 C C . ARG A 1 81 ? -1.466 5.841 1.514 1.00 90.06 81 ARG A C 1
ATOM 650 O O . ARG A 1 81 ? -0.850 6.896 1.338 1.00 90.06 81 ARG A O 1
ATOM 657 N N . PRO A 1 82 ? -2.468 5.704 2.395 1.00 92.88 82 PRO A N 1
ATOM 658 C CA . PRO A 1 82 ? -3.345 4.533 2.556 1.00 92.88 82 PRO A CA 1
ATOM 659 C C . PRO A 1 82 ? -4.292 4.353 1.355 1.00 92.88 82 PRO A C 1
ATOM 661 O O . PRO A 1 82 ? -4.720 5.343 0.772 1.00 92.88 82 PRO A O 1
ATOM 664 N N . LEU A 1 83 ? -4.620 3.112 0.989 1.00 93.88 83 LEU A N 1
ATOM 665 C CA . LEU A 1 83 ? -5.756 2.795 0.113 1.00 93.88 83 LEU A CA 1
ATOM 666 C C . LEU A 1 83 ? -6.921 2.371 1.006 1.00 93.88 83 LEU A C 1
ATOM 668 O O . LEU A 1 83 ? -6.804 1.407 1.752 1.00 93.88 83 LEU A O 1
ATOM 672 N N . ILE A 1 84 ? -8.030 3.086 0.965 1.00 93.31 84 ILE A N 1
ATOM 673 C CA . ILE A 1 84 ? -9.120 2.958 1.928 1.00 93.31 84 ILE A CA 1
ATOM 674 C C . ILE A 1 84 ? -10.352 2.383 1.232 1.00 93.31 84 ILE A C 1
ATOM 676 O O . ILE A 1 84 ? -10.739 2.888 0.183 1.00 93.31 84 ILE A O 1
ATOM 680 N N . LYS A 1 85 ? -11.000 1.388 1.849 1.00 92.62 85 LYS A N 1
ATOM 681 C CA . LYS A 1 85 ? -12.312 0.876 1.438 1.00 92.62 85 LYS A CA 1
ATOM 682 C C . LYS A 1 85 ? -13.393 1.351 2.407 1.00 92.62 85 LYS A C 1
ATOM 684 O O . LYS A 1 85 ? -13.407 0.964 3.584 1.00 92.62 85 LYS A O 1
ATOM 689 N N . LEU A 1 86 ? -14.283 2.203 1.900 1.00 89.38 86 LEU A N 1
ATOM 690 C CA . LEU A 1 86 ? -15.454 2.698 2.616 1.00 89.38 86 LEU A CA 1
ATOM 691 C C . LEU A 1 86 ? -16.569 1.647 2.634 1.00 89.38 86 LEU A C 1
ATOM 693 O O . LEU A 1 86 ? -16.576 0.700 1.851 1.00 89.38 86 LEU A O 1
ATOM 697 N N . GLU A 1 87 ? -17.524 1.817 3.545 1.00 84.62 87 GLU A N 1
ATOM 698 C CA . GLU A 1 87 ? -18.666 0.903 3.689 1.00 84.62 87 GLU A CA 1
ATOM 699 C C . GLU A 1 87 ? -19.600 0.924 2.473 1.00 84.62 87 GLU A C 1
ATOM 701 O O . GLU A 1 87 ? -20.189 -0.091 2.122 1.00 84.62 87 GLU A O 1
ATOM 706 N N . THR A 1 88 ? -19.638 2.049 1.757 1.00 85.62 88 THR A N 1
ATOM 707 C CA . THR A 1 88 ? -20.350 2.206 0.482 1.00 85.62 88 THR A CA 1
ATOM 708 C C . THR A 1 88 ? -19.749 1.380 -0.662 1.00 85.62 88 THR A C 1
ATOM 710 O O . THR A 1 88 ? -20.288 1.386 -1.762 1.00 85.62 88 THR A O 1
ATOM 713 N N . GLY A 1 89 ? -18.611 0.710 -0.436 1.00 84.50 89 GLY A N 1
ATOM 714 C CA . GLY A 1 89 ? -17.813 0.052 -1.472 1.00 84.50 89 GLY A CA 1
ATOM 715 C C . GLY A 1 89 ? -16.850 1.000 -2.186 1.00 84.50 89 GLY A C 1
ATOM 716 O O . GLY A 1 89 ? -16.016 0.558 -2.968 1.00 84.50 89 GLY A O 1
ATOM 717 N N . GLU A 1 90 ? -16.904 2.300 -1.893 1.00 88.94 90 GLU A N 1
ATOM 718 C CA . GLU A 1 90 ? -16.029 3.262 -2.543 1.00 88.94 90 GLU A CA 1
ATOM 719 C C . GLU A 1 90 ? -14.575 3.137 -2.060 1.00 88.94 90 GLU A C 1
ATOM 721 O O . GLU A 1 90 ? -14.286 3.119 -0.859 1.00 88.94 90 GLU A O 1
ATOM 726 N N . LEU A 1 91 ? -13.644 3.114 -3.018 1.00 92.56 91 LEU A N 1
ATOM 727 C CA . LEU A 1 91 ? -12.212 3.190 -2.748 1.00 92.56 91 LEU A CA 1
ATOM 728 C C . LEU A 1 91 ? -11.716 4.637 -2.763 1.00 92.56 91 LEU A C 1
ATOM 730 O O . LEU A 1 91 ? -12.031 5.395 -3.684 1.00 92.56 91 LEU A O 1
ATOM 734 N N . THR A 1 92 ? -10.894 5.009 -1.783 1.00 92.31 92 THR A N 1
ATOM 735 C CA . THR A 1 92 ? -10.200 6.306 -1.728 1.00 92.31 92 THR A CA 1
ATOM 736 C C . THR A 1 92 ? -8.692 6.113 -1.573 1.00 92.31 92 THR A C 1
ATOM 738 O O . THR A 1 92 ? -8.231 5.139 -0.974 1.00 92.31 92 THR A O 1
ATOM 741 N N . LEU A 1 93 ? -7.903 7.014 -2.168 1.00 91.19 93 LEU A N 1
ATOM 742 C CA . LEU A 1 93 ? -6.446 6.902 -2.224 1.00 91.19 93 LEU A CA 1
ATOM 743 C C . LEU A 1 93 ? -5.767 8.090 -1.546 1.00 91.19 93 LEU A C 1
ATOM 745 O O . LEU A 1 93 ? -5.909 9.235 -1.971 1.00 91.19 93 LEU A O 1
ATOM 749 N N . GLY A 1 94 ? -4.943 7.788 -0.547 1.00 86.19 94 GLY A N 1
ATOM 750 C CA . GLY A 1 94 ? -4.297 8.774 0.304 1.00 86.19 94 GLY A CA 1
ATOM 751 C C . GLY A 1 94 ? -5.216 9.259 1.424 1.00 86.19 94 GLY A C 1
ATOM 752 O O . GLY A 1 94 ? -6.438 9.210 1.336 1.00 86.19 94 GLY A O 1
ATOM 753 N N . PHE A 1 95 ? -4.600 9.743 2.496 1.00 83.38 95 PHE A N 1
ATOM 754 C CA . PHE A 1 95 ? -5.292 10.425 3.578 1.00 83.38 95 PHE A CA 1
ATOM 755 C C . PHE A 1 95 ? -4.485 11.661 3.946 1.00 83.38 95 PHE A C 1
ATOM 757 O O . PHE A 1 95 ? -3.275 11.579 4.164 1.00 83.38 95 PHE A O 1
ATOM 764 N N . GLN A 1 96 ? -5.163 12.798 3.983 1.00 73.38 96 GLN A N 1
ATOM 765 C CA . GLN A 1 96 ? -4.666 14.022 4.584 1.00 73.38 96 GLN A CA 1
ATOM 766 C C . GLN A 1 96 ? -5.747 14.485 5.548 1.00 73.38 96 GLN A C 1
ATOM 768 O O . GLN A 1 96 ? -6.924 14.515 5.182 1.00 73.38 96 GLN A O 1
ATOM 773 N N . GLU A 1 97 ? -5.353 14.802 6.777 1.00 63.34 97 GLU A N 1
ATOM 774 C CA . GLU A 1 97 ? -6.262 15.397 7.745 1.00 63.34 97 GLU A CA 1
ATOM 775 C C . GLU A 1 97 ? -6.693 16.754 7.182 1.00 63.34 97 GLU A C 1
ATOM 777 O O . GLU A 1 97 ? -5.891 17.682 7.068 1.00 63.34 97 GLU A O 1
ATOM 782 N N . LYS A 1 98 ? -7.948 16.857 6.733 1.00 55.25 98 LYS A N 1
ATOM 783 C CA . LYS A 1 98 ? -8.538 18.163 6.462 1.00 55.25 98 LYS A CA 1
ATOM 784 C C . LYS A 1 98 ? -8.765 18.794 7.829 1.00 55.25 98 LYS A C 1
ATOM 786 O O . LYS A 1 98 ? -9.720 18.420 8.506 1.00 55.25 98 LYS A O 1
ATOM 791 N N . ASN A 1 99 ? -7.861 19.687 8.237 1.00 42.38 99 ASN A N 1
ATOM 792 C CA . ASN A 1 99 ? -8.104 20.577 9.369 1.00 42.38 99 ASN A CA 1
ATOM 793 C C . ASN A 1 99 ? -9.459 21.248 9.134 1.00 42.38 99 ASN A C 1
ATOM 795 O O . ASN A 1 99 ? -9.660 21.902 8.109 1.00 42.38 99 ASN A O 1
ATOM 799 N N . LYS A 1 100 ? -10.392 20.964 10.039 1.00 39.25 100 LYS A N 1
ATOM 800 C CA . LYS A 1 100 ? -11.700 21.600 10.097 1.00 39.25 100 LYS A CA 1
ATOM 801 C C . LYS A 1 100 ? -11.554 23.003 10.667 1.00 39.25 100 LYS A C 1
ATOM 803 O O . LYS A 1 100 ? -10.720 23.160 11.585 1.00 39.25 100 LYS A O 1
#

Radius of gyration: 13.23 Å; Cα contacts (8 Å, |Δi|>4): 155; chains: 1; bounding box: 35×31×33 Å

Nearest PDB structures (foldseek):
  1rw1-assembly1_A  TM=8.733E-01  e=1.503E-06  Pseudomonas aeruginosa PAO1

Secondary structure (DSSP, 8-state):
-EEEE-TT-HHHHHHHHH-TTSEEEETTTSPPPHHHHHHHHHHHGGGGB-TTSHHHHHS-HHHHTS-HHHHHHH-GGGB-S-EEE-TTS-EEE-------

pLDDT: mean 88.73, std 8.63, range [39.25, 93.88]

Mean predicted aligned error: 4.32 Å

Solvent-accessible surface area (backbone atoms only — not comparable to full-atom values): 5790 Å² total; per-residue (Å²): 83,42,29,42,29,47,89,92,30,68,42,38,51,50,44,40,69,80,38,69,78,47,42,81,41,40,30,85,83,45,72,77,53,67,70,60,47,51,53,47,38,75,74,47,42,69,69,42,46,26,78,84,35,68,58,42,70,70,51,55,72,72,60,69,72,46,56,62,68,58,44,33,71,78,36,42,79,26,43,44,54,23,33,36,40,45,88,90,69,50,73,47,79,51,58,74,87,74,82,125

Sequence (100 aa):
MIFYGLKNCDACKLLLKSQPHFKLIDVSLTPVPDDILMEAIAKFGDTLVNKRSTTWRSLDSITREKKPEEIIKLYPKVMKRPLIKLETGELTLGFQEKNK

Foldseek 3Di:
DEWEAAPPDPQVVVCCVVPVVYHYDDCVVPPDDPVLLVVCCVVQNPVQFQCVDPLNVPDDPVLVPDGPSVNCVVPVVRTQDTFDQDPVRDTDGTGDPPDD